Protein AF-N8QBL7-F1 (afdb_monomer_lite)

Radius of gyration: 16.34 Å; chains: 1; bounding box: 43×17×38 Å

Foldseek 3Di:
DDPDPPPQVVVVVCVVVVVPDPCPVVVVVVVVPQFNDWDKDFDAASSGDTPDIDTAPTPPGDDDVVVVVVSVVVNVDDD

pLDDT: mean 71.29, std 17.11, range [41.47, 93.94]

Sequence (79 aa):
MARSTYSVFRHFVSWVLGIKIIGAEGLKKNLQNPSDIMPADFLIDEQGYIIETYYGSDASDHIPFENIYKFLNADQNPK

Secondary structure (DSSP, 8-state):
----THHHHHHHHHHHHHTTTTSHHHHHHHHTSGGG---EEEEE-TTS-EEEEEE-SSTT----HHHHHHHHHHTTS--

Structure (mmCIF, N/CA/C/O backbone):
data_AF-N8QBL7-F1
#
_entry.id   AF-N8QBL7-F1
#
loop_
_atom_site.group_PDB
_atom_site.id
_atom_site.type_symbol
_atom_site.label_atom_id
_atom_site.label_alt_id
_atom_site.label_comp_id
_atom_site.label_asym_id
_atom_site.label_entity_id
_atom_site.label_seq_id
_atom_site.pdbx_PDB_ins_code
_atom_site.Cartn_x
_atom_site.Cartn_y
_atom_site.Cartn_z
_atom_site.occupancy
_atom_site.B_iso_or_equiv
_atom_site.auth_seq_id
_atom_site.auth_comp_id
_atom_site.auth_asym_id
_atom_site.auth_atom_id
_atom_site.pdbx_PDB_model_num
ATOM 1 N N . MET A 1 1 ? -20.519 7.186 27.365 1.00 41.47 1 MET A N 1
ATOM 2 C CA . MET A 1 1 ? -19.134 6.677 27.488 1.00 41.47 1 MET A CA 1
ATOM 3 C C . MET A 1 1 ? -18.373 7.066 26.229 1.00 41.47 1 MET A C 1
ATOM 5 O O . MET A 1 1 ? -18.548 6.414 25.214 1.00 41.47 1 MET A O 1
ATOM 9 N N . ALA A 1 2 ? -17.591 8.145 26.262 1.00 50.53 2 ALA A N 1
ATOM 10 C CA . ALA A 1 2 ? -16.749 8.548 25.135 1.00 50.53 2 ALA A CA 1
ATOM 11 C C . ALA A 1 2 ? -15.360 7.920 25.317 1.00 50.53 2 ALA A C 1
ATOM 13 O O . ALA A 1 2 ? -14.526 8.437 26.059 1.00 50.53 2 ALA A O 1
ATOM 14 N N . ARG A 1 3 ? -15.139 6.740 24.729 1.00 45.47 3 ARG A N 1
ATOM 15 C CA . ARG A 1 3 ? -13.848 6.043 24.794 1.00 45.47 3 ARG A CA 1
ATOM 16 C C . ARG A 1 3 ? -12.975 6.432 23.596 1.00 45.47 3 ARG A C 1
ATOM 18 O O . ARG A 1 3 ? -13.017 5.804 22.556 1.00 45.47 3 ARG A O 1
ATOM 25 N N . SER A 1 4 ? -12.193 7.489 23.812 1.00 50.16 4 SER A N 1
ATOM 26 C CA . SER A 1 4 ? -10.809 7.699 23.353 1.00 50.16 4 SER A CA 1
ATOM 27 C C . SER A 1 4 ? -10.418 7.248 21.932 1.00 50.16 4 SER A C 1
ATOM 29 O O . SER A 1 4 ? -9.634 6.319 21.751 1.00 50.16 4 SER A O 1
ATOM 31 N N . THR A 1 5 ? -10.823 8.027 20.931 1.00 50.62 5 THR A N 1
ATOM 32 C CA . THR A 1 5 ? -10.220 8.051 19.580 1.00 50.62 5 THR A CA 1
ATOM 33 C C . THR A 1 5 ? -8.712 8.378 19.616 1.00 50.62 5 THR A C 1
ATOM 35 O O . THR A 1 5 ? -7.949 7.992 18.736 1.00 50.62 5 THR A O 1
ATOM 38 N N . TYR A 1 6 ? -8.240 9.032 20.684 1.00 54.78 6 TYR A N 1
ATOM 39 C CA . TYR A 1 6 ? -6.843 9.445 20.863 1.00 54.78 6 TYR A CA 1
ATOM 40 C C . TYR A 1 6 ? -5.854 8.291 21.099 1.00 54.78 6 TYR A C 1
ATOM 42 O O . TYR A 1 6 ? -4.647 8.477 20.936 1.00 54.78 6 TYR A O 1
ATOM 50 N N . SER A 1 7 ? -6.330 7.105 21.491 1.00 54.91 7 SER A N 1
ATOM 51 C CA . SER A 1 7 ? -5.443 5.995 21.861 1.00 54.91 7 SER A CA 1
ATOM 52 C C . SER A 1 7 ? -4.828 5.274 20.656 1.00 54.91 7 SER A C 1
ATOM 54 O O . SER A 1 7 ? -3.679 4.846 20.735 1.00 54.91 7 SER A O 1
ATOM 56 N N . VAL A 1 8 ? -5.565 5.145 19.549 1.00 59.72 8 VAL A N 1
ATOM 57 C CA . VAL A 1 8 ? -5.117 4.403 18.353 1.00 59.72 8 VAL A CA 1
ATOM 58 C C . VAL A 1 8 ? -4.070 5.208 17.579 1.00 59.72 8 VAL A C 1
ATOM 60 O O . VAL A 1 8 ? -2.993 4.699 17.265 1.00 59.72 8 VAL A O 1
ATOM 63 N N . PHE A 1 9 ? -4.316 6.512 17.399 1.00 59.22 9 PHE A N 1
ATOM 64 C CA . PHE A 1 9 ? -3.390 7.429 16.724 1.00 59.22 9 PHE A CA 1
ATOM 65 C C . PHE A 1 9 ? -2.001 7.460 17.386 1.00 59.22 9 PHE A C 1
ATOM 67 O O . PHE A 1 9 ? -0.975 7.503 16.708 1.00 59.22 9 PHE A O 1
ATOM 74 N N . ARG A 1 10 ? -1.938 7.366 18.723 1.00 60.12 10 ARG A N 1
ATOM 75 C CA . ARG A 1 10 ? -0.666 7.355 19.463 1.00 60.12 10 ARG A C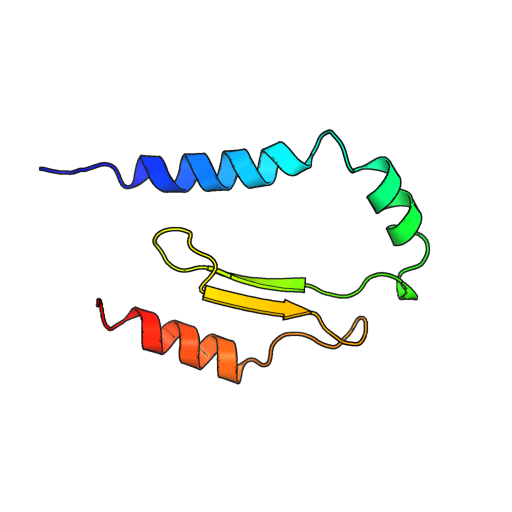A 1
ATOM 76 C C . ARG A 1 10 ? 0.159 6.089 19.226 1.00 60.12 10 ARG A C 1
ATOM 78 O O . ARG A 1 10 ? 1.384 6.183 19.199 1.00 60.12 10 ARG A O 1
ATOM 85 N N . HIS A 1 11 ? -0.476 4.928 19.063 1.00 60.28 11 HIS A N 1
ATOM 86 C CA . HIS A 1 11 ? 0.239 3.680 18.781 1.00 60.28 11 HIS A CA 1
ATOM 87 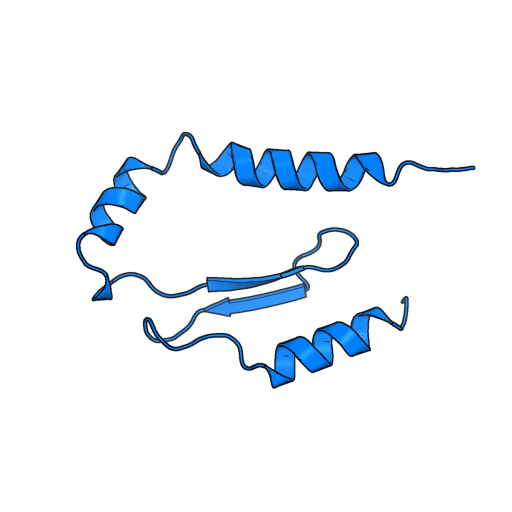C C . HIS A 1 11 ? 0.792 3.654 17.358 1.00 60.28 11 HIS A C 1
ATOM 89 O O . HIS A 1 11 ? 1.956 3.302 17.182 1.00 60.28 11 HIS A O 1
ATOM 95 N N . PHE A 1 12 ? 0.018 4.122 16.376 1.00 62.12 12 PHE A N 1
ATOM 96 C CA . PHE A 1 12 ? 0.489 4.251 14.997 1.00 62.12 12 PHE A CA 1
ATOM 97 C C . PHE A 1 12 ? 1.695 5.198 14.894 1.00 62.12 12 PHE A C 1
ATOM 99 O O . PHE A 1 12 ? 2.741 4.820 14.371 1.00 62.12 12 PHE A O 1
ATOM 106 N N . VAL A 1 13 ? 1.610 6.393 15.493 1.00 63.06 13 VAL A N 1
ATOM 107 C CA . VAL A 1 13 ? 2.733 7.349 15.523 1.00 63.06 13 VAL A CA 1
ATOM 108 C C . VAL A 1 13 ? 3.943 6.775 16.267 1.00 63.06 13 VAL A C 1
ATOM 110 O O . VAL A 1 13 ? 5.074 6.955 15.824 1.00 63.06 13 VAL A O 1
ATOM 113 N N . SER A 1 14 ? 3.736 6.045 17.368 1.00 59.41 14 SER A N 1
ATOM 114 C CA . SER A 1 14 ? 4.831 5.397 18.100 1.00 59.41 14 SER A CA 1
ATOM 115 C C . SER A 1 14 ? 5.500 4.275 17.299 1.00 59.41 14 SER A C 1
ATOM 117 O O . SER A 1 14 ? 6.703 4.078 17.447 1.00 59.41 14 SER A O 1
ATOM 119 N N . TRP A 1 15 ? 4.761 3.558 16.449 1.00 61.72 15 TRP A N 1
ATOM 120 C CA . TRP A 1 15 ? 5.308 2.535 15.553 1.00 61.72 15 TRP A CA 1
ATOM 121 C C . TRP A 1 15 ? 6.081 3.164 14.383 1.00 61.72 15 TRP A C 1
ATOM 123 O O . TRP A 1 15 ? 7.237 2.808 14.160 1.00 61.72 15 TRP A O 1
ATOM 133 N N . VAL A 1 16 ? 5.519 4.188 13.726 1.00 61.69 16 VAL A N 1
ATOM 134 C CA . VAL A 1 16 ? 6.189 4.950 12.651 1.00 61.69 16 VAL A CA 1
ATOM 135 C C . VAL A 1 16 ? 7.469 5.632 13.153 1.00 61.69 16 VAL A C 1
ATOM 137 O O . VAL A 1 16 ? 8.501 5.599 12.484 1.00 61.69 16 VAL A O 1
ATOM 140 N N . LEU A 1 17 ? 7.444 6.222 14.353 1.00 56.88 17 LEU A N 1
ATOM 141 C CA . LEU A 1 17 ? 8.639 6.805 14.975 1.00 56.88 17 LEU A CA 1
ATOM 142 C C . LEU A 1 17 ? 9.614 5.737 15.502 1.00 56.88 17 LEU A C 1
ATOM 144 O O . LEU A 1 17 ? 10.817 5.985 15.530 1.00 56.88 17 LEU A O 1
ATOM 148 N N . GLY A 1 18 ? 9.133 4.551 15.884 1.00 53.41 18 GLY A N 1
ATOM 149 C CA . GLY A 1 18 ? 9.954 3.437 16.375 1.00 53.41 18 GLY A CA 1
ATOM 150 C C . GLY A 1 18 ? 10.860 2.801 15.313 1.00 53.41 18 GLY A C 1
ATOM 151 O O . GLY A 1 18 ? 11.929 2.295 15.646 1.00 53.41 18 GLY A O 1
ATOM 152 N N . ILE A 1 19 ? 10.507 2.904 14.026 1.00 57.72 19 ILE A N 1
ATOM 153 C CA . ILE A 1 19 ? 11.341 2.431 12.902 1.00 57.72 19 ILE A CA 1
ATOM 154 C C . ILE A 1 19 ? 12.638 3.263 12.747 1.00 57.72 19 ILE A C 1
ATOM 156 O O . ILE A 1 19 ? 13.605 2.816 12.128 1.00 57.72 19 ILE A O 1
ATOM 160 N N . LYS A 1 20 ? 12.735 4.455 13.355 1.00 48.91 20 LYS A N 1
ATOM 161 C CA . LYS A 1 20 ? 13.796 5.427 13.038 1.00 48.91 20 LYS A CA 1
ATOM 162 C C . LYS A 1 20 ? 15.202 5.164 13.601 1.00 48.91 20 LYS A C 1
ATOM 164 O O . LYS A 1 20 ? 16.095 5.920 13.231 1.00 48.91 20 LYS A O 1
ATOM 169 N N . ILE A 1 21 ? 15.448 4.168 14.462 1.00 51.12 21 ILE A N 1
ATOM 170 C CA . ILE A 1 21 ? 16.733 4.112 15.207 1.00 51.12 21 ILE A CA 1
ATOM 171 C C . ILE A 1 21 ? 17.589 2.857 14.946 1.00 51.12 21 ILE A C 1
ATOM 173 O O . ILE A 1 21 ? 18.789 2.902 15.190 1.00 51.12 21 ILE A O 1
ATOM 177 N N . ILE A 1 22 ? 17.058 1.775 14.361 1.00 51.22 22 ILE A N 1
ATOM 178 C CA . ILE A 1 22 ? 17.845 0.527 14.195 1.00 51.22 22 ILE A CA 1
ATOM 179 C C . ILE A 1 22 ? 18.142 0.179 12.717 1.00 51.22 22 ILE A C 1
ATOM 181 O O . ILE A 1 22 ? 19.079 -0.561 12.441 1.00 51.22 22 ILE A O 1
ATOM 185 N N . GLY A 1 23 ? 17.426 0.760 11.742 1.00 50.25 23 GLY A N 1
ATOM 186 C CA . GLY A 1 23 ? 17.522 0.367 10.320 1.00 50.25 23 GLY A CA 1
ATOM 187 C C . GLY A 1 23 ? 18.066 1.414 9.338 1.00 50.25 23 GLY A C 1
ATOM 188 O O . GLY A 1 23 ? 18.156 1.131 8.145 1.00 50.25 23 GLY A O 1
ATOM 189 N N . ALA A 1 24 ? 18.414 2.623 9.790 1.00 55.34 24 ALA A N 1
ATOM 190 C CA . ALA A 1 24 ? 18.696 3.743 8.884 1.00 55.34 24 ALA A CA 1
ATOM 191 C C . ALA A 1 24 ? 19.952 3.548 8.011 1.00 55.34 24 ALA A C 1
ATOM 193 O O . ALA A 1 24 ? 19.960 3.996 6.866 1.00 55.34 24 ALA A O 1
ATOM 194 N N . GLU A 1 25 ? 20.994 2.868 8.503 1.00 53.84 25 GLU A N 1
ATOM 195 C CA . GLU A 1 25 ? 22.220 2.632 7.722 1.00 53.84 25 GLU A CA 1
ATOM 196 C C . GLU A 1 25 ? 22.051 1.541 6.653 1.00 53.84 25 GLU A C 1
ATOM 198 O O . GLU A 1 25 ? 22.521 1.709 5.527 1.00 53.84 25 GLU A O 1
ATOM 203 N N . GLY A 1 26 ? 21.320 0.464 6.963 1.00 54.78 26 GLY A N 1
ATOM 204 C CA . GLY A 1 26 ? 20.986 -0.590 5.997 1.00 54.78 26 GLY A CA 1
ATOM 205 C C . GLY A 1 26 ? 20.038 -0.091 4.904 1.00 54.78 26 GLY A C 1
ATOM 206 O O . GLY A 1 26 ? 20.272 -0.333 3.721 1.00 54.78 26 GLY A O 1
ATOM 207 N N . LEU A 1 27 ? 19.034 0.704 5.292 1.00 58.66 27 LEU A N 1
ATOM 208 C CA . LEU A 1 27 ? 18.128 1.377 4.363 1.00 58.66 27 LEU A CA 1
ATOM 209 C C . LEU A 1 27 ? 18.904 2.349 3.452 1.00 58.66 27 LEU A C 1
ATOM 211 O O . LEU A 1 27 ? 18.766 2.289 2.234 1.00 58.66 27 LEU A O 1
ATOM 215 N N . LYS A 1 28 ? 19.821 3.166 3.998 1.00 54.19 28 LYS A N 1
ATOM 216 C CA . LYS A 1 28 ? 20.687 4.070 3.209 1.00 54.19 28 LYS A CA 1
ATOM 217 C C . LYS A 1 28 ? 21.572 3.360 2.182 1.00 54.19 28 LYS A C 1
ATOM 219 O O . LYS A 1 28 ? 21.888 3.954 1.152 1.00 54.19 28 LYS A O 1
ATOM 224 N N . LYS A 1 29 ? 22.038 2.142 2.469 1.00 56.44 29 LYS A N 1
ATOM 225 C CA . LYS A 1 29 ? 22.911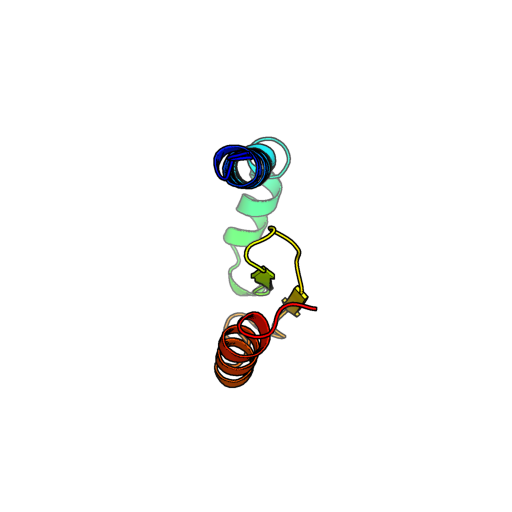 1.385 1.560 1.00 56.44 29 LYS A CA 1
ATOM 226 C C . LYS A 1 29 ? 22.139 0.857 0.347 1.00 56.44 29 LYS A C 1
ATOM 228 O O . LYS A 1 29 ? 22.656 0.937 -0.761 1.00 56.44 29 LYS A O 1
ATOM 233 N N . ASN A 1 30 ? 20.894 0.421 0.546 1.00 53.53 30 ASN A N 1
ATOM 234 C CA . ASN A 1 30 ? 20.016 -0.027 -0.539 1.00 53.53 30 ASN A CA 1
ATOM 235 C C . ASN A 1 30 ? 19.377 1.142 -1.311 1.00 53.53 30 ASN A C 1
ATOM 237 O O . ASN A 1 30 ? 19.190 1.032 -2.514 1.00 53.53 30 ASN A O 1
ATOM 241 N N . LEU A 1 31 ? 19.154 2.308 -0.685 1.00 57.41 31 LEU A N 1
ATOM 242 C CA . LEU A 1 31 ? 18.690 3.516 -1.398 1.00 57.41 31 LEU A CA 1
ATOM 243 C C . LEU A 1 31 ? 19.686 4.065 -2.429 1.00 57.41 31 LEU A C 1
ATOM 245 O O . LEU A 1 31 ? 19.284 4.823 -3.307 1.00 57.41 31 LEU A O 1
ATOM 249 N N . GLN A 1 32 ? 20.971 3.712 -2.338 1.00 57.94 32 GLN A N 1
ATOM 250 C CA . GLN A 1 32 ? 21.978 4.132 -3.319 1.00 57.94 32 GLN A CA 1
ATOM 251 C C . GLN A 1 32 ? 21.864 3.378 -4.654 1.00 57.94 32 GLN A C 1
ATOM 253 O O . GLN A 1 32 ? 22.349 3.887 -5.661 1.00 57.94 32 GLN A O 1
ATOM 258 N N . ASN A 1 33 ? 21.189 2.221 -4.680 1.00 55.75 33 ASN A N 1
ATOM 259 C CA . ASN A 1 33 ? 20.857 1.471 -5.893 1.00 55.75 33 ASN A CA 1
ATOM 260 C C . ASN A 1 33 ? 19.329 1.286 -5.964 1.00 55.75 33 ASN A C 1
ATOM 262 O O . ASN A 1 33 ? 18.813 0.276 -5.490 1.00 55.75 33 ASN A O 1
ATOM 266 N N . PRO A 1 34 ? 18.586 2.244 -6.552 1.00 56.88 34 PRO A N 1
ATOM 267 C CA . PRO A 1 34 ? 17.117 2.240 -6.571 1.00 56.88 34 PRO A CA 1
ATOM 268 C C . PRO A 1 34 ? 16.489 0.987 -7.196 1.00 56.88 34 PRO A C 1
ATOM 270 O O . PRO A 1 34 ? 15.330 0.695 -6.935 1.00 56.88 34 PRO A O 1
ATOM 273 N N . SER A 1 35 ? 17.250 0.247 -8.008 1.00 60.12 35 SER A N 1
ATOM 274 C CA . SER A 1 35 ? 16.823 -1.001 -8.643 1.00 60.12 35 SER A CA 1
ATOM 275 C C . SER A 1 35 ? 16.606 -2.165 -7.671 1.00 60.12 35 SER A C 1
ATOM 277 O O . SER A 1 35 ? 15.965 -3.133 -8.058 1.00 60.12 35 SER A O 1
ATOM 279 N N . ASP A 1 36 ? 17.136 -2.088 -6.446 1.00 64.12 36 ASP A N 1
ATOM 280 C CA . ASP A 1 36 ? 17.045 -3.153 -5.430 1.00 64.12 36 ASP A CA 1
ATOM 281 C C . ASP A 1 36 ? 15.953 -2.888 -4.375 1.00 64.12 36 ASP A C 1
ATOM 283 O O . ASP A 1 36 ? 15.803 -3.651 -3.417 1.00 64.12 36 ASP A O 1
ATOM 287 N N . ILE A 1 37 ? 15.197 -1.790 -4.510 1.00 71.19 37 ILE A N 1
ATOM 288 C CA . ILE A 1 37 ? 14.103 -1.458 -3.593 1.00 71.19 37 ILE A CA 1
ATOM 289 C C . ILE A 1 37 ? 12.782 -1.869 -4.220 1.00 71.19 37 ILE A C 1
ATOM 291 O O . ILE A 1 37 ? 12.315 -1.279 -5.191 1.00 71.19 37 ILE A O 1
ATOM 295 N N . MET A 1 38 ? 12.171 -2.868 -3.599 1.00 80.88 38 MET A N 1
ATOM 296 C CA . MET A 1 38 ? 10.849 -3.354 -3.948 1.00 80.88 38 MET A CA 1
ATOM 297 C C . MET A 1 38 ? 9.786 -2.545 -3.187 1.00 80.88 38 MET A C 1
ATOM 299 O O . MET A 1 38 ? 9.921 -2.388 -1.965 1.00 80.88 38 MET A O 1
ATOM 303 N N . PRO A 1 39 ? 8.758 -2.001 -3.861 1.00 84.69 39 PRO A N 1
ATOM 304 C CA . PRO A 1 39 ? 7.699 -1.257 -3.195 1.00 84.69 39 PRO A CA 1
ATOM 305 C C . PRO A 1 39 ? 6.867 -2.194 -2.313 1.00 84.69 39 PRO A C 1
ATOM 307 O O . PRO A 1 39 ? 6.663 -3.368 -2.633 1.00 84.69 39 PRO A O 1
ATOM 310 N N . ALA A 1 40 ? 6.403 -1.663 -1.184 1.00 90.00 40 ALA A N 1
ATOM 311 C CA . ALA A 1 40 ? 5.546 -2.366 -0.241 1.00 90.00 40 ALA A CA 1
ATOM 312 C C . ALA A 1 40 ? 4.382 -1.453 0.152 1.00 90.00 40 ALA A C 1
ATOM 314 O O . ALA A 1 40 ? 4.587 -0.446 0.836 1.00 90.00 40 ALA A O 1
ATOM 315 N N . ASP A 1 41 ? 3.177 -1.829 -0.264 1.00 93.00 41 ASP A N 1
ATOM 316 C CA . ASP A 1 41 ? 1.946 -1.097 0.005 1.00 93.00 41 ASP A CA 1
ATOM 317 C C . ASP A 1 41 ? 1.118 -1.855 1.055 1.00 93.00 41 ASP A C 1
ATOM 319 O O . ASP A 1 41 ? 0.989 -3.083 1.019 1.00 93.00 41 ASP A O 1
ATOM 323 N N . PHE A 1 42 ? 0.555 -1.120 2.013 1.00 93.81 42 PHE A N 1
ATOM 324 C CA . PHE A 1 42 ? -0.228 -1.675 3.117 1.00 93.81 42 PHE A CA 1
ATOM 325 C C . PHE A 1 42 ? -1.582 -0.976 3.181 1.00 93.81 42 PHE A C 1
ATOM 327 O O . PHE A 1 42 ? -1.635 0.253 3.269 1.00 93.81 42 PHE A O 1
ATOM 334 N N . LEU A 1 43 ? -2.667 -1.751 3.187 1.00 92.12 43 LEU A N 1
ATOM 335 C CA . LEU A 1 43 ? -4.001 -1.238 3.494 1.00 92.12 43 LEU A CA 1
ATOM 336 C C . LEU A 1 43 ? -4.286 -1.470 4.975 1.00 92.12 43 LEU A C 1
ATOM 338 O O . LEU A 1 43 ? -4.099 -2.576 5.491 1.00 92.12 43 LEU A O 1
ATOM 342 N N . ILE A 1 44 ? -4.691 -0.404 5.660 1.00 88.06 44 ILE A N 1
ATOM 343 C CA . ILE A 1 44 ? -4.866 -0.371 7.111 1.00 88.06 44 ILE A CA 1
ATOM 344 C C . ILE A 1 44 ? -6.257 0.182 7.406 1.00 88.06 44 ILE A C 1
ATOM 346 O O . ILE A 1 44 ? -6.578 1.269 6.927 1.00 88.06 44 ILE A O 1
ATOM 350 N N . ASP A 1 45 ? -7.057 -0.555 8.17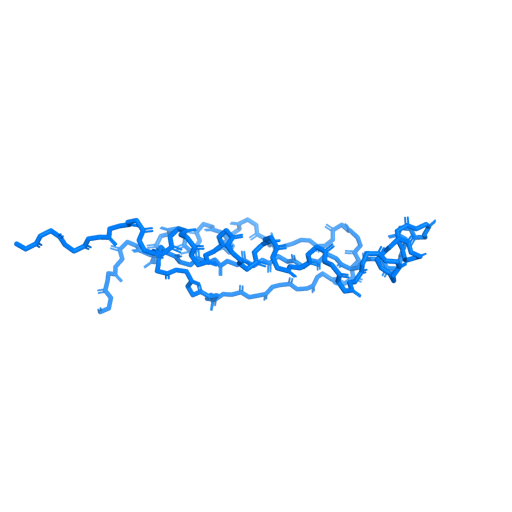6 1.00 87.25 45 ASP A N 1
ATOM 351 C CA . ASP A 1 45 ? -8.401 -0.131 8.589 1.00 87.25 45 ASP A CA 1
ATOM 352 C C . ASP A 1 45 ? -8.380 0.990 9.646 1.00 87.25 45 ASP A C 1
ATOM 354 O O . ASP A 1 45 ? -7.332 1.372 10.181 1.00 87.25 45 ASP A O 1
ATOM 358 N N . GLU A 1 46 ? -9.555 1.529 9.980 1.00 86.50 46 GLU A N 1
ATOM 359 C CA . GLU A 1 46 ? -9.686 2.595 10.983 1.00 86.50 46 GLU A CA 1
ATOM 360 C C . GLU A 1 46 ? -9.249 2.176 12.399 1.00 86.50 46 GLU A C 1
ATOM 362 O O . GLU A 1 46 ? -8.945 3.028 13.242 1.00 86.50 46 GLU A O 1
ATOM 367 N N . GLN A 1 47 ? -9.202 0.874 12.692 1.00 88.31 47 GLN A N 1
ATOM 368 C CA . GLN A 1 47 ? -8.723 0.350 13.970 1.00 88.31 47 GLN A CA 1
ATOM 369 C C . GLN A 1 47 ? -7.200 0.147 13.983 1.00 88.31 47 GLN A C 1
ATOM 371 O O . GLN A 1 47 ? -6.621 -0.103 15.045 1.00 88.31 47 GLN A O 1
ATOM 376 N N . GLY A 1 48 ? -6.539 0.343 12.840 1.00 82.75 48 GLY A N 1
ATOM 377 C CA . GLY A 1 48 ? -5.098 0.233 12.681 1.00 82.75 48 GLY A CA 1
ATOM 378 C C . GLY A 1 48 ? -4.617 -1.179 12.345 1.00 82.75 48 GLY A C 1
ATOM 379 O O . GLY A 1 48 ? -3.417 -1.435 12.473 1.00 82.75 48 GLY A O 1
ATOM 380 N N . TYR A 1 49 ? -5.500 -2.101 11.948 1.00 86.12 49 TYR A N 1
ATOM 381 C CA . TYR A 1 49 ? -5.100 -3.434 11.502 1.00 86.12 49 TYR A CA 1
ATOM 382 C C . TYR A 1 49 ? -4.731 -3.429 10.024 1.00 86.12 49 TYR A C 1
ATOM 384 O O . TYR A 1 49 ? -5.414 -2.834 9.195 1.00 86.12 49 TYR A O 1
ATOM 392 N N . ILE A 1 50 ? -3.650 -4.135 9.689 1.00 87.94 50 ILE A N 1
ATOM 393 C CA . ILE A 1 50 ? -3.291 -4.406 8.297 1.00 87.94 50 ILE A CA 1
ATOM 394 C C . ILE A 1 50 ? -4.268 -5.452 7.765 1.00 87.94 50 ILE A C 1
ATOM 396 O O . ILE A 1 50 ? -4.297 -6.581 8.257 1.00 87.94 50 ILE A O 1
ATOM 400 N N . ILE A 1 51 ? -5.041 -5.074 6.756 1.00 90.12 51 ILE A N 1
ATOM 401 C CA . ILE A 1 51 ? -6.054 -5.934 6.136 1.00 90.12 51 ILE A CA 1
ATOM 402 C C . ILE A 1 51 ? -5.593 -6.498 4.786 1.00 90.12 51 ILE A C 1
ATOM 404 O O . ILE A 1 51 ? -6.057 -7.562 4.382 1.00 90.12 51 ILE A O 1
ATOM 408 N N . GLU A 1 52 ? -4.645 -5.831 4.119 1.00 90.75 52 GLU A N 1
ATOM 409 C CA . GLU A 1 52 ? -4.027 -6.283 2.870 1.00 90.75 52 GLU A CA 1
ATOM 410 C C . GLU A 1 52 ? -2.574 -5.797 2.784 1.00 90.75 52 GLU A C 1
ATOM 412 O O . GLU A 1 52 ? -2.238 -4.696 3.234 1.00 90.75 52 GLU A O 1
ATOM 417 N N . THR A 1 53 ? -1.713 -6.629 2.201 1.00 93.44 53 THR A N 1
ATOM 418 C CA . THR A 1 53 ? -0.313 -6.311 1.908 1.00 93.44 53 THR A CA 1
ATOM 419 C C . THR A 1 53 ? -0.017 -6.590 0.441 1.00 93.44 53 THR A C 1
ATOM 421 O O . THR A 1 53 ? -0.443 -7.609 -0.103 1.00 93.44 53 THR A O 1
ATOM 424 N N . TYR A 1 54 ? 0.737 -5.697 -0.194 1.00 93.12 54 TYR A N 1
ATOM 425 C CA . TYR A 1 54 ? 1.193 -5.850 -1.570 1.00 93.12 54 TYR A CA 1
ATOM 426 C C . TYR A 1 54 ? 2.687 -5.560 -1.650 1.00 93.12 54 TYR A C 1
ATOM 428 O O . TYR A 1 54 ? 3.153 -4.534 -1.159 1.00 93.12 54 TYR A O 1
ATOM 436 N N . TYR A 1 55 ? 3.433 -6.468 -2.269 1.00 90.56 55 TYR A N 1
ATOM 437 C CA . TYR A 1 55 ? 4.853 -6.298 -2.542 1.00 90.56 55 TYR A CA 1
ATOM 438 C C . TYR A 1 55 ? 5.039 -6.400 -4.050 1.00 90.56 55 TYR A C 1
ATOM 440 O O . TYR A 1 55 ? 4.770 -7.463 -4.612 1.00 90.56 55 TYR A O 1
ATOM 448 N N . GLY A 1 56 ? 5.451 -5.306 -4.687 1.00 87.88 56 GLY A N 1
ATOM 449 C CA . GLY A 1 56 ? 5.604 -5.264 -6.142 1.00 87.88 56 GLY A CA 1
ATOM 450 C C . GLY A 1 56 ? 6.709 -6.187 -6.637 1.00 87.88 56 GLY A C 1
ATOM 451 O O . GLY A 1 56 ? 7.606 -6.529 -5.883 1.00 87.88 56 GLY A O 1
ATOM 452 N N . SER A 1 57 ? 6.698 -6.588 -7.902 1.00 87.31 57 SER A N 1
ATOM 453 C CA . SER A 1 57 ? 7.818 -7.312 -8.515 1.00 87.31 57 SER A CA 1
ATOM 454 C C . SER A 1 57 ? 8.960 -6.400 -8.970 1.00 87.31 57 SER A C 1
ATOM 456 O O . SER A 1 57 ? 10.078 -6.871 -9.176 1.00 87.31 57 SER A O 1
ATOM 458 N N . ASP A 1 58 ? 8.686 -5.106 -9.139 1.00 86.38 58 ASP A N 1
ATOM 459 C CA . ASP A 1 58 ? 9.655 -4.083 -9.524 1.00 86.38 58 ASP A CA 1
ATOM 460 C C . ASP A 1 58 ? 9.286 -2.712 -8.934 1.00 86.38 58 ASP A C 1
ATOM 462 O O . ASP A 1 58 ? 8.249 -2.554 -8.294 1.00 86.38 58 ASP A O 1
ATOM 466 N N . ALA A 1 59 ? 10.143 -1.712 -9.148 1.00 81.81 59 ALA A N 1
ATOM 467 C CA . ALA A 1 59 ? 10.004 -0.375 -8.568 1.00 81.81 59 ALA A CA 1
ATOM 468 C C . ALA A 1 59 ? 8.740 0.400 -8.997 1.00 81.81 59 ALA A C 1
ATOM 470 O O . ALA A 1 59 ? 8.422 1.415 -8.383 1.00 81.81 59 ALA A O 1
ATOM 471 N N . SER A 1 60 ? 8.058 -0.029 -10.059 1.00 84.75 60 SER A N 1
ATOM 472 C CA . SER A 1 60 ? 6.828 0.584 -10.571 1.00 84.75 60 SER A CA 1
ATOM 473 C C . SER A 1 60 ? 5.568 -0.226 -10.269 1.00 84.75 60 SER A C 1
ATOM 475 O O . SER A 1 60 ? 4.460 0.274 -10.475 1.00 84.75 60 SER A O 1
ATOM 477 N N . ASP A 1 61 ? 5.729 -1.452 -9.774 1.00 89.69 61 ASP A N 1
ATOM 478 C CA . ASP A 1 61 ? 4.631 -2.355 -9.469 1.00 89.69 61 ASP A CA 1
ATOM 479 C C . ASP A 1 61 ? 4.031 -2.039 -8.093 1.00 89.69 61 ASP A C 1
ATOM 481 O O . ASP A 1 61 ? 4.551 -2.426 -7.051 1.00 89.69 61 ASP A O 1
ATOM 485 N N . HIS A 1 62 ? 2.926 -1.306 -8.098 1.00 92.56 62 HIS A N 1
ATOM 486 C CA . HIS A 1 62 ? 2.180 -0.922 -6.904 1.00 92.56 62 HIS A CA 1
ATOM 487 C C . HIS A 1 62 ? 0.818 -1.603 -6.863 1.00 92.56 62 HIS A C 1
ATOM 489 O O . HIS A 1 62 ? 0.302 -2.070 -7.882 1.00 92.56 62 HIS A O 1
ATOM 495 N N . ILE A 1 63 ? 0.197 -1.596 -5.683 1.00 93.94 63 ILE A N 1
ATOM 496 C CA . ILE A 1 63 ? -1.148 -2.136 -5.514 1.00 93.94 63 ILE A CA 1
ATOM 497 C C . ILE A 1 63 ? -2.122 -1.500 -6.531 1.00 93.94 63 ILE A C 1
ATOM 499 O O . ILE A 1 63 ? -2.187 -0.271 -6.658 1.00 93.94 63 ILE A O 1
ATOM 503 N N . PRO A 1 64 ? -2.918 -2.304 -7.260 1.00 93.81 64 PRO A N 1
ATOM 504 C 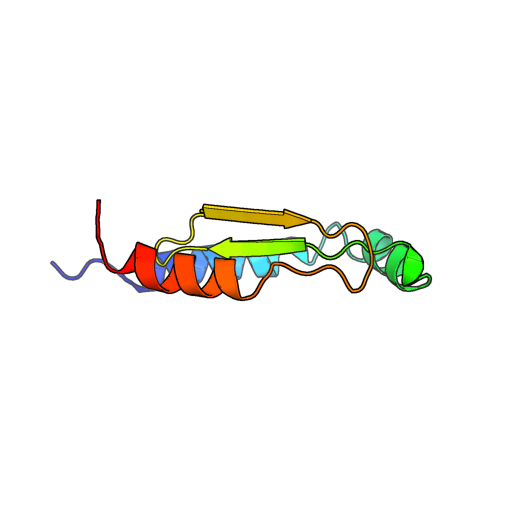CA . PRO A 1 64 ? -3.895 -1.768 -8.197 1.00 93.81 64 PRO A CA 1
ATOM 505 C C . PRO A 1 64 ? -4.943 -0.894 -7.502 1.00 93.81 64 PRO A C 1
ATOM 507 O O . PRO A 1 64 ? -5.490 -1.263 -6.461 1.00 93.81 64 PRO A O 1
ATOM 510 N N . PHE A 1 65 ? -5.317 0.225 -8.130 1.00 93.00 65 PHE A N 1
ATOM 511 C CA . PHE A 1 65 ? -6.350 1.126 -7.597 1.00 93.00 65 PHE A CA 1
ATOM 512 C C . PHE A 1 65 ? -7.694 0.431 -7.339 1.00 93.00 65 PHE A C 1
ATOM 514 O O . PHE A 1 65 ? -8.394 0.776 -6.393 1.00 93.00 65 PHE A O 1
ATOM 521 N N . GLU A 1 66 ? -8.038 -0.583 -8.134 1.00 93.12 66 GLU A N 1
ATOM 522 C CA . GLU A 1 66 ? -9.221 -1.428 -7.932 1.00 93.12 66 GLU A CA 1
ATOM 523 C C . GLU A 1 66 ? -9.280 -2.019 -6.508 1.00 93.12 66 GLU A C 1
ATOM 525 O O . GLU A 1 66 ? -10.348 -2.058 -5.895 1.00 93.12 66 GLU A O 1
ATOM 530 N N . ASN A 1 67 ? -8.139 -2.444 -5.955 1.00 91.06 67 ASN A N 1
ATOM 531 C CA . ASN A 1 67 ? -8.058 -3.002 -4.604 1.00 91.06 67 ASN A CA 1
ATOM 532 C C . ASN A 1 67 ? -8.277 -1.911 -3.553 1.00 91.06 67 ASN A C 1
ATOM 534 O O . ASN A 1 67 ? -9.026 -2.119 -2.601 1.00 91.06 67 ASN A O 1
ATOM 538 N N . ILE A 1 68 ? -7.722 -0.717 -3.780 1.00 91.62 68 ILE A N 1
ATOM 539 C CA . ILE A 1 68 ? -7.949 0.456 -2.925 1.00 91.62 68 ILE A CA 1
ATOM 540 C C . ILE A 1 68 ? -9.446 0.794 -2.879 1.00 91.62 68 ILE A C 1
ATOM 542 O O . ILE A 1 68 ? -10.004 1.000 -1.804 1.00 91.62 68 ILE A O 1
ATOM 546 N N . TYR A 1 69 ? -10.134 0.798 -4.024 1.00 92.69 69 TYR A N 1
ATOM 547 C CA . TYR A 1 69 ? -11.572 1.071 -4.063 1.00 92.69 69 TYR A CA 1
ATOM 548 C C . TYR A 1 69 ? -12.403 -0.018 -3.382 1.00 92.69 69 TYR A C 1
ATOM 550 O O . TYR A 1 69 ? -13.364 0.295 -2.679 1.00 92.69 69 TYR A O 1
ATOM 558 N N . LYS A 1 70 ? -12.046 -1.295 -3.554 1.00 90.50 70 LYS A N 1
ATOM 559 C CA . LYS A 1 70 ? -12.702 -2.398 -2.835 1.00 90.50 70 L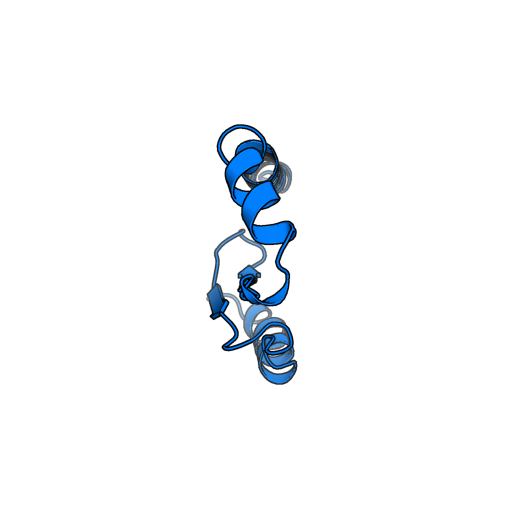YS A CA 1
ATOM 560 C C . LYS A 1 70 ? -12.542 -2.247 -1.330 1.00 90.50 70 LYS A C 1
ATOM 562 O O . LYS A 1 70 ? -13.523 -2.406 -0.614 1.00 90.50 70 LYS A O 1
ATOM 567 N N . PHE A 1 71 ? -11.348 -1.884 -0.875 1.00 88.44 71 PHE A N 1
ATOM 568 C CA . PHE A 1 71 ? -11.075 -1.625 0.530 1.00 88.44 71 PHE A CA 1
ATOM 569 C C . PHE A 1 71 ? -11.938 -0.487 1.089 1.00 88.44 71 PHE A C 1
ATOM 571 O O . PHE A 1 71 ? -12.644 -0.694 2.074 1.00 88.44 71 PHE A O 1
ATOM 578 N N . LEU A 1 72 ? -11.981 0.665 0.409 1.00 87.81 72 LEU A N 1
ATOM 579 C CA . LEU A 1 72 ? -12.799 1.813 0.828 1.00 87.81 72 LEU A CA 1
ATOM 580 C C . LEU A 1 72 ? -14.294 1.475 0.939 1.00 87.81 72 LEU A C 1
ATOM 582 O O . LEU A 1 72 ? -14.985 2.003 1.807 1.00 87.81 72 LEU A O 1
ATOM 586 N N . ASN A 1 73 ? -14.793 0.595 0.069 1.00 84.44 73 ASN A N 1
ATOM 587 C CA . ASN A 1 73 ? -16.191 0.164 0.082 1.00 84.44 73 ASN A CA 1
ATOM 588 C C . ASN A 1 73 ? -16.471 -0.960 1.097 1.00 84.44 73 ASN A C 1
ATOM 590 O O . ASN A 1 73 ? -17.598 -1.079 1.571 1.00 84.44 73 ASN A O 1
ATOM 594 N N . ALA A 1 74 ? -15.476 -1.788 1.425 1.00 73.06 74 ALA A N 1
ATOM 595 C CA . ALA A 1 74 ? -15.612 -2.885 2.382 1.00 73.06 74 ALA A CA 1
ATOM 596 C C . ALA A 1 74 ? -15.679 -2.388 3.835 1.00 73.06 74 ALA A C 1
ATOM 598 O O . ALA A 1 74 ? -16.426 -2.952 4.633 1.00 73.06 74 ALA A O 1
ATOM 599 N N . ASP A 1 75 ? -14.953 -1.316 4.156 1.00 61.78 75 ASP A N 1
ATOM 600 C CA . ASP A 1 75 ? -14.892 -0.735 5.507 1.00 61.78 75 ASP A CA 1
ATOM 601 C C . ASP A 1 75 ? -16.219 -0.075 5.944 1.00 61.78 75 ASP A C 1
ATOM 603 O O . ASP A 1 75 ? -16.470 0.161 7.121 1.00 61.78 75 ASP A O 1
ATOM 607 N N . GLN A 1 76 ? -17.139 0.157 5.000 1.00 57.94 76 GLN A N 1
ATOM 608 C CA . GLN A 1 76 ? -18.471 0.711 5.275 1.00 57.94 76 GLN A CA 1
ATOM 609 C C . GLN A 1 76 ? -19.444 -0.302 5.905 1.00 57.94 76 GLN A C 1
ATOM 611 O O . GLN A 1 76 ? -20.565 0.072 6.258 1.00 57.94 76 GLN A O 1
ATOM 616 N N . ASN A 1 77 ? -19.065 -1.580 6.025 1.00 51.69 77 ASN A N 1
ATOM 617 C CA . ASN A 1 77 ? -19.923 -2.616 6.594 1.00 51.69 77 ASN A CA 1
ATOM 618 C C . ASN A 1 77 ? -19.268 -3.236 7.842 1.00 51.69 77 ASN A C 1
ATOM 620 O O . ASN A 1 77 ? -18.478 -4.177 7.710 1.00 51.69 77 ASN A O 1
ATOM 624 N N . PRO A 1 78 ? -19.564 -2.720 9.051 1.00 50.94 78 PRO A N 1
ATOM 625 C CA . PRO A 1 78 ? -18.969 -3.237 10.276 1.00 50.94 78 PRO A CA 1
ATOM 626 C C . PRO A 1 78 ? -19.389 -4.698 10.492 1.00 50.94 78 PRO A C 1
ATOM 628 O O . PRO A 1 78 ? -20.574 -5.027 10.414 1.00 50.94 78 PRO A O 1
ATOM 631 N N . LYS A 1 79 ? -18.403 -5.569 10.737 1.00 51.44 79 LYS A N 1
ATOM 632 C CA . LYS A 1 79 ? -18.625 -6.958 11.170 1.00 51.44 79 LYS A CA 1
ATOM 633 C C . LYS A 1 79 ? -19.110 -7.026 12.614 1.00 51.44 79 LYS A C 1
ATOM 635 O O . LYS A 1 79 ? -18.637 -6.209 13.436 1.00 51.44 79 LYS A O 1
#

Organism: NCBI:txid981333